Protein AF-B2NJ24-F1 (afdb_monomer_lite)

Radius of gyration: 25.08 Å; chains: 1; bounding box: 41×33×82 Å

Organism: Vibrio cholerae (NCBI:txid666)

Structure (mmCIF, N/CA/C/O backbone):
data_AF-B2NJ24-F1
#
_entry.id   AF-B2NJ24-F1
#
loop_
_atom_site.group_PDB
_atom_site.id
_atom_site.type_symbol
_atom_site.label_atom_id
_atom_site.label_alt_id
_atom_site.label_comp_id
_atom_site.label_asym_id
_atom_site.label_entity_id
_atom_site.label_seq_id
_atom_site.pdbx_PDB_ins_code
_atom_site.Cartn_x
_atom_site.Cartn_y
_atom_site.Cartn_z
_atom_site.occupancy
_atom_site.B_iso_or_equiv
_atom_site.auth_seq_id
_atom_site.auth_comp_id
_atom_site.auth_asym_id
_atom_site.auth_atom_id
_atom_site.pdbx_PDB_model_num
ATOM 1 N N . MET A 1 1 ? -15.319 -3.146 35.814 1.00 58.72 1 MET A N 1
ATOM 2 C CA . MET A 1 1 ? -15.570 -3.003 34.361 1.00 58.72 1 MET A CA 1
ATOM 3 C C . MET A 1 1 ? -16.463 -4.155 33.907 1.00 58.72 1 MET A C 1
ATOM 5 O O . MET A 1 1 ? -16.141 -5.295 34.210 1.00 58.72 1 MET A O 1
ATOM 9 N N . SER A 1 2 ? -17.623 -3.885 33.297 1.00 73.00 2 SER A N 1
ATOM 10 C CA . SER A 1 2 ? -18.591 -4.934 32.917 1.00 73.00 2 SER A CA 1
ATOM 11 C C . SER A 1 2 ? -18.135 -5.676 31.657 1.00 73.00 2 SER A C 1
ATOM 13 O O . SER A 1 2 ? -17.610 -5.042 30.742 1.00 73.00 2 SER A O 1
ATOM 15 N N . LYS A 1 3 ? -18.379 -6.994 31.565 1.00 78.62 3 LYS A N 1
ATOM 16 C CA . LYS A 1 3 ? -18.054 -7.816 30.377 1.00 78.62 3 LYS A CA 1
ATOM 17 C C . LYS A 1 3 ? -18.593 -7.192 29.080 1.00 78.62 3 LYS A C 1
ATOM 19 O O . LYS A 1 3 ? -17.907 -7.205 28.068 1.00 78.62 3 LYS A O 1
ATOM 24 N N . LYS A 1 4 ? -19.761 -6.540 29.150 1.00 79.12 4 LYS A N 1
ATOM 25 C CA . LYS A 1 4 ? -20.390 -5.825 28.027 1.00 79.12 4 LYS A CA 1
ATOM 26 C C . LYS A 1 4 ? -19.565 -4.625 27.529 1.00 79.12 4 LYS A C 1
ATOM 28 O O . LYS A 1 4 ? -19.488 -4.409 26.326 1.00 79.12 4 LYS A O 1
ATOM 33 N N . SER A 1 5 ? -18.907 -3.882 28.427 1.00 78.62 5 SER A N 1
ATOM 34 C CA . SER A 1 5 ? -18.016 -2.770 28.044 1.00 78.62 5 SER A CA 1
ATOM 35 C C . SER A 1 5 ? -16.750 -3.258 27.345 1.00 78.62 5 SER A C 1
ATOM 37 O O . SER A 1 5 ? -16.277 -2.595 26.431 1.00 78.62 5 SER A O 1
ATOM 39 N N . ILE A 1 6 ? -16.213 -4.413 27.748 1.00 85.06 6 ILE A N 1
ATOM 40 C CA . ILE A 1 6 ? -15.018 -4.995 27.117 1.00 85.06 6 ILE A CA 1
ATOM 41 C C . ILE A 1 6 ? -15.345 -5.433 25.687 1.00 85.06 6 ILE A C 1
ATOM 43 O O . ILE A 1 6 ? -14.605 -5.113 24.762 1.00 85.06 6 ILE A O 1
ATOM 47 N N . THR A 1 7 ? -16.482 -6.105 25.486 1.00 85.88 7 THR A N 1
ATOM 48 C CA . THR A 1 7 ? -16.923 -6.525 24.149 1.00 85.88 7 THR A CA 1
ATOM 49 C C . THR A 1 7 ? -17.189 -5.330 23.234 1.00 85.88 7 THR A C 1
ATOM 51 O O . THR A 1 7 ? -16.799 -5.359 22.071 1.00 85.88 7 THR A O 1
ATOM 54 N N . ALA A 1 8 ? -17.794 -4.258 23.756 1.00 86.62 8 ALA A N 1
ATOM 55 C CA . ALA A 1 8 ? -18.012 -3.030 22.993 1.00 86.62 8 ALA A CA 1
ATOM 56 C C . ALA A 1 8 ? -16.690 -2.365 22.568 1.00 86.62 8 ALA A C 1
ATOM 58 O O . ALA A 1 8 ? -16.545 -1.988 21.409 1.00 86.6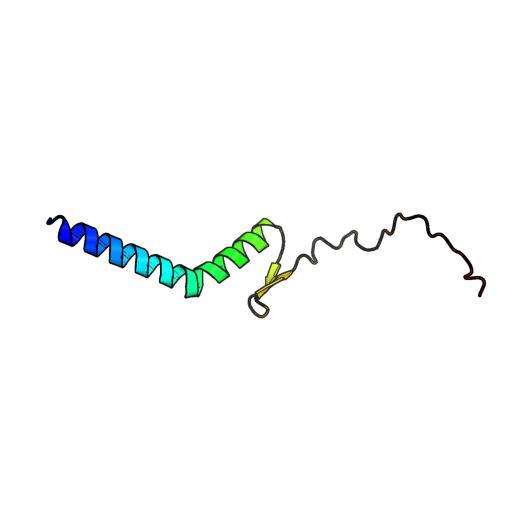2 8 ALA A O 1
ATOM 59 N N . LEU A 1 9 ? -15.706 -2.277 23.470 1.00 89.81 9 LEU A N 1
ATOM 60 C CA . LEU A 1 9 ? -14.381 -1.722 23.164 1.00 89.81 9 LEU A CA 1
ATOM 61 C C . LEU A 1 9 ? -13.637 -2.542 22.104 1.00 89.81 9 LEU A C 1
ATOM 63 O O . LEU A 1 9 ? -13.073 -1.967 21.177 1.00 89.81 9 LEU A O 1
ATOM 67 N N . LEU A 1 10 ? -13.678 -3.873 22.203 1.00 90.06 10 LEU A N 1
ATOM 68 C CA . LEU A 1 10 ? -13.085 -4.758 21.196 1.00 90.06 10 LEU A CA 1
ATOM 69 C C . LEU A 1 10 ? -13.768 -4.607 19.833 1.00 90.06 10 LEU A C 1
ATOM 71 O O . LEU A 1 10 ? -13.086 -4.539 18.814 1.00 90.06 10 LEU A O 1
ATOM 75 N N . GLY A 1 11 ? -15.100 -4.506 19.812 1.00 90.12 11 GLY A N 1
ATOM 76 C CA . GLY A 1 11 ? -15.860 -4.294 18.580 1.00 90.12 11 GLY A CA 1
ATOM 77 C C . GLY A 1 11 ? -15.490 -2.980 17.891 1.00 90.12 11 GLY A C 1
ATOM 78 O O . GLY A 1 11 ? -15.185 -2.972 16.701 1.00 90.12 11 GLY A O 1
ATOM 79 N N . VAL A 1 12 ? -15.439 -1.878 18.644 1.00 91.88 12 VAL A N 1
ATOM 80 C CA . VAL A 1 12 ? -15.024 -0.570 18.111 1.00 91.88 12 VAL A CA 1
ATOM 81 C C . VAL A 1 12 ? -13.571 -0.602 17.635 1.00 91.88 12 VAL A C 1
ATOM 83 O O . VAL A 1 12 ? -13.272 -0.075 16.563 1.00 91.88 12 VAL A O 1
ATOM 86 N N . GLY A 1 13 ? -12.678 -1.255 18.383 1.00 91.56 13 GLY A N 1
ATOM 87 C CA . GLY A 1 13 ? -11.276 -1.429 18.000 1.00 91.56 13 GLY A CA 1
ATOM 88 C C . GLY A 1 13 ? -11.113 -2.168 16.670 1.00 91.56 13 GLY A C 1
ATOM 89 O O . GLY A 1 13 ? -10.400 -1.708 15.785 1.00 91.56 13 GLY A O 1
ATOM 90 N N . LEU A 1 14 ? -11.831 -3.275 16.476 1.00 91.25 14 LEU A N 1
ATOM 91 C CA . LEU A 1 14 ? -11.764 -4.044 15.229 1.00 91.25 14 LEU A CA 1
ATOM 92 C C . LEU A 1 14 ? -12.315 -3.262 14.031 1.00 91.25 14 LEU A C 1
ATOM 94 O O . LEU A 1 14 ? -11.709 -3.271 12.959 1.00 91.25 14 LEU A O 1
ATOM 98 N N . VAL A 1 15 ? -13.428 -2.547 14.211 1.00 92.19 15 VAL A N 1
ATOM 99 C CA . VAL A 1 15 ? -14.016 -1.716 13.147 1.00 92.19 15 VAL A CA 1
ATOM 100 C C . VAL A 1 15 ? -13.072 -0.579 12.754 1.00 92.19 15 VAL A C 1
ATOM 102 O O . VAL A 1 15 ? -12.864 -0.333 11.568 1.00 92.19 15 VAL A O 1
ATOM 105 N N . SER A 1 16 ? -12.459 0.089 13.732 1.00 88.00 16 SER A N 1
ATOM 106 C CA . SER A 1 16 ? -11.517 1.183 13.466 1.00 88.00 16 SER A CA 1
ATOM 107 C C . SER A 1 16 ? -10.248 0.703 12.755 1.00 88.00 16 SER A C 1
ATOM 109 O O . SER A 1 16 ? -9.826 1.344 11.794 1.00 88.00 16 SER A O 1
ATOM 111 N N . ILE A 1 17 ? -9.698 -0.460 13.125 1.00 89.44 17 ILE A N 1
ATOM 112 C CA . ILE A 1 17 ? -8.574 -1.083 12.401 1.00 89.44 17 ILE A CA 1
ATOM 113 C C . ILE A 1 17 ? -8.965 -1.411 10.952 1.00 89.44 17 ILE A C 1
ATOM 115 O O . ILE A 1 17 ? -8.209 -1.115 10.026 1.00 89.44 17 ILE A O 1
ATOM 119 N N . GLY A 1 18 ? -10.157 -1.978 10.737 1.00 87.88 18 GLY A N 1
ATO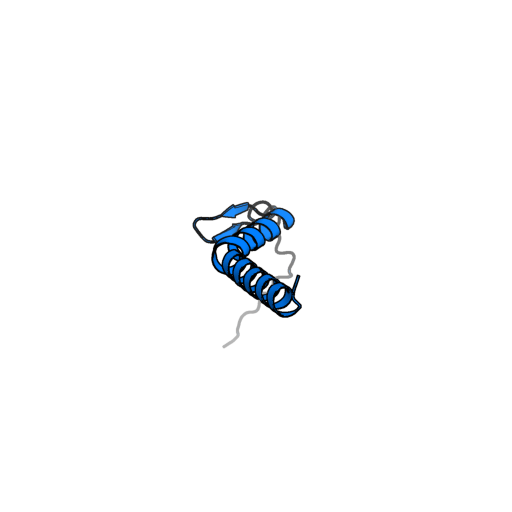M 120 C CA . GLY A 1 18 ? -10.652 -2.293 9.396 1.00 87.88 18 GLY A CA 1
ATOM 121 C C . GLY A 1 18 ? -10.784 -1.058 8.500 1.00 87.88 18 GLY A C 1
ATOM 122 O O . GLY A 1 18 ? -10.390 -1.097 7.334 1.00 87.88 18 GLY A O 1
ATOM 123 N N . LEU A 1 19 ? -11.276 0.059 9.044 1.00 88.31 19 LEU A N 1
ATOM 124 C CA . LEU A 1 19 ? -11.369 1.325 8.311 1.00 88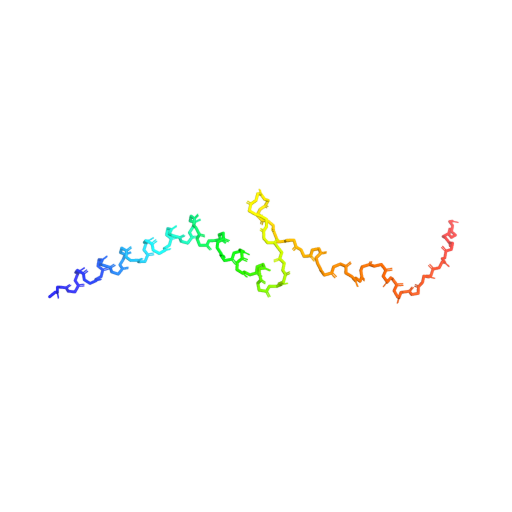.31 19 LEU A CA 1
ATOM 125 C C . LEU A 1 19 ? -9.982 1.881 7.968 1.00 88.31 19 LEU A C 1
ATOM 127 O O . LEU A 1 19 ? -9.740 2.248 6.819 1.00 88.31 19 LEU A O 1
ATOM 131 N N . LEU A 1 20 ? -9.048 1.885 8.923 1.00 86.19 20 LEU A N 1
ATOM 132 C CA . LEU A 1 20 ? -7.671 2.331 8.678 1.00 86.19 20 LEU A CA 1
ATOM 133 C C . LEU A 1 20 ? -6.995 1.512 7.570 1.00 86.19 20 LEU A C 1
ATOM 135 O O . LEU A 1 20 ? -6.302 2.077 6.721 1.00 86.19 20 LEU A O 1
ATOM 139 N N . TYR A 1 21 ? -7.245 0.201 7.523 1.00 84.38 21 TYR A N 1
ATOM 140 C CA . TYR A 1 21 ? -6.733 -0.663 6.463 1.00 84.38 21 TYR A CA 1
ATOM 141 C C . TYR A 1 21 ? -7.263 -0.280 5.071 1.00 84.38 21 TYR A C 1
ATOM 143 O O . TYR A 1 21 ? -6.484 -0.220 4.120 1.00 84.38 21 TYR A O 1
ATOM 151 N N . GLN A 1 22 ? -8.562 0.012 4.949 1.00 83.12 22 GLN A N 1
ATOM 152 C CA . GLN A 1 22 ? -9.191 0.356 3.667 1.00 83.12 22 GLN A CA 1
ATOM 153 C C . GLN A 1 22 ? -8.717 1.703 3.111 1.00 83.12 22 GLN A C 1
ATOM 155 O O . GLN A 1 22 ? -8.479 1.812 1.912 1.00 83.12 22 GLN A O 1
ATOM 160 N N . PHE A 1 23 ? -8.567 2.716 3.969 1.00 80.44 23 PHE A N 1
ATOM 161 C CA . PHE A 1 23 ? -8.231 4.073 3.524 1.00 80.44 23 PHE A CA 1
ATOM 162 C C . PHE A 1 23 ? -6.731 4.334 3.384 1.00 80.44 23 PHE A C 1
ATOM 164 O O . PHE A 1 23 ? -6.339 5.136 2.544 1.00 80.44 23 PHE A O 1
ATOM 171 N N . TRP A 1 24 ? -5.898 3.701 4.212 1.00 77.81 24 TRP A N 1
ATOM 172 C CA . TRP A 1 24 ? -4.460 3.996 4.278 1.00 77.81 24 TRP A CA 1
ATOM 173 C C . TRP A 1 24 ? -3.587 2.744 4.275 1.00 77.81 24 TRP A C 1
ATOM 175 O O . TRP A 1 24 ? -2.521 2.735 3.663 1.00 77.81 24 TRP A O 1
ATOM 185 N N . GLY A 1 25 ? -4.031 1.670 4.932 1.00 78.38 25 GLY A N 1
ATOM 186 C CA . GLY A 1 25 ? -3.221 0.461 5.083 1.00 78.38 25 GLY A CA 1
ATOM 187 C C . GLY A 1 25 ? -2.907 -0.235 3.760 1.00 78.38 25 GLY A C 1
ATOM 188 O O . GLY A 1 25 ? -1.793 -0.715 3.588 1.00 78.38 25 GLY A O 1
ATOM 189 N N . ARG A 1 26 ? -3.844 -0.259 2.804 1.00 78.62 26 ARG A N 1
ATOM 190 C CA . ARG A 1 26 ? -3.606 -0.870 1.484 1.00 78.62 26 ARG A CA 1
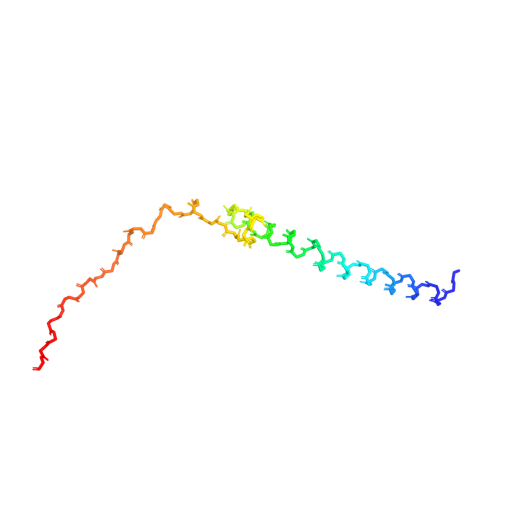ATOM 191 C C . ARG A 1 26 ? -2.469 -0.196 0.720 1.00 78.62 26 ARG A C 1
ATOM 193 O O . ARG A 1 26 ? -1.604 -0.895 0.204 1.00 78.62 26 ARG A O 1
ATOM 200 N N . GLU A 1 27 ? -2.465 1.133 0.695 1.00 78.69 27 GLU A N 1
ATOM 201 C CA . GLU A 1 27 ? -1.420 1.925 0.040 1.00 78.69 27 GLU A CA 1
ATOM 202 C C . GLU A 1 27 ? -0.075 1.743 0.752 1.00 78.69 27 GLU A C 1
ATOM 204 O O . GLU A 1 27 ? 0.943 1.490 0.116 1.00 78.69 27 GLU A O 1
ATOM 209 N N . PHE A 1 28 ? -0.082 1.788 2.087 1.00 80.19 28 PHE A N 1
ATOM 210 C CA . PHE A 1 28 ? 1.122 1.599 2.891 1.00 80.19 28 PHE A CA 1
ATOM 211 C C . PHE A 1 28 ? 1.755 0.218 2.672 1.00 80.19 28 PHE A C 1
ATOM 213 O O . PHE A 1 28 ? 2.960 0.123 2.482 1.00 80.19 28 PHE A O 1
ATOM 220 N N . ILE A 1 29 ? 0.951 -0.849 2.632 1.00 82.31 29 ILE A N 1
ATOM 221 C CA . ILE A 1 29 ? 1.439 -2.218 2.394 1.00 82.31 29 ILE A CA 1
ATOM 222 C C . ILE A 1 29 ? 1.948 -2.388 0.961 1.00 82.31 29 ILE A C 1
ATOM 224 O O . ILE A 1 29 ? 2.928 -3.095 0.742 1.00 82.31 29 ILE A O 1
ATOM 228 N N . ALA A 1 30 ? 1.289 -1.771 -0.022 1.00 81.25 30 ALA A N 1
ATOM 229 C CA . ALA A 1 30 ? 1.762 -1.798 -1.403 1.00 81.25 30 ALA A CA 1
ATOM 230 C C . ALA A 1 30 ? 3.116 -1.084 -1.539 1.00 81.25 30 ALA A C 1
ATOM 232 O O . ALA A 1 30 ? 4.016 -1.600 -2.199 1.00 81.25 30 ALA A O 1
ATOM 233 N N . GLN A 1 31 ? 3.275 0.055 -0.859 1.00 81.81 31 GLN A N 1
ATOM 234 C CA . GLN A 1 31 ? 4.529 0.795 -0.802 1.00 81.81 31 GLN A CA 1
ATOM 235 C C . GLN A 1 31 ? 5.642 -0.006 -0.109 1.00 81.81 31 GLN A C 1
ATOM 237 O O . GLN A 1 31 ? 6.742 -0.095 -0.645 1.00 81.81 31 GLN A O 1
ATOM 242 N N . ASP A 1 32 ? 5.351 -0.600 1.047 1.00 83.00 32 ASP A N 1
ATOM 243 C CA . ASP A 1 32 ? 6.288 -1.407 1.838 1.00 83.00 32 ASP A CA 1
ATOM 244 C C . ASP A 1 32 ? 6.788 -2.625 1.050 1.00 83.00 32 ASP A C 1
ATOM 246 O O . ASP A 1 32 ? 7.987 -2.794 0.861 1.00 83.00 32 ASP A O 1
ATOM 250 N N . ARG A 1 33 ? 5.873 -3.394 0.444 1.00 79.31 33 ARG A N 1
ATOM 251 C CA . ARG A 1 33 ? 6.236 -4.536 -0.414 1.00 79.31 33 ARG A CA 1
ATOM 252 C C . ARG A 1 33 ? 7.064 -4.138 -1.628 1.00 79.31 33 ARG A C 1
ATOM 254 O O . ARG A 1 33 ? 7.905 -4.914 -2.067 1.00 79.31 33 ARG A O 1
ATOM 261 N N . CYS A 1 34 ? 6.789 -2.968 -2.195 1.00 82.75 34 CYS A N 1
ATOM 262 C CA . CYS A 1 34 ? 7.549 -2.458 -3.325 1.00 82.75 34 CYS A CA 1
ATOM 263 C C . CYS A 1 34 ? 8.986 -2.107 -2.919 1.00 82.75 34 CYS A C 1
ATOM 265 O O . CYS A 1 34 ? 9.929 -2.516 -3.591 1.00 82.75 34 CYS A O 1
ATOM 267 N N . LEU A 1 35 ? 9.143 -1.407 -1.791 1.00 81.00 35 LEU A N 1
ATOM 268 C CA . LEU A 1 35 ? 10.444 -1.053 -1.222 1.00 81.00 35 LEU A CA 1
ATOM 269 C C . LEU A 1 35 ? 11.249 -2.296 -0.815 1.00 81.00 35 LEU A C 1
ATOM 271 O O . LEU A 1 35 ? 12.439 -2.364 -1.110 1.00 81.00 35 LEU A O 1
ATOM 275 N N . ASP A 1 36 ? 10.603 -3.291 -0.201 1.00 79.56 36 ASP A N 1
ATOM 276 C CA . ASP A 1 36 ? 11.229 -4.569 0.172 1.00 79.56 36 ASP A CA 1
ATOM 277 C C . ASP A 1 36 ? 11.738 -5.351 -1.044 1.00 79.56 36 ASP A C 1
ATOM 279 O O . ASP A 1 36 ? 12.753 -6.042 -0.969 1.00 79.56 36 ASP A O 1
ATOM 283 N N . ALA A 1 37 ? 11.048 -5.233 -2.177 1.00 76.81 37 ALA A N 1
ATOM 284 C CA . ALA A 1 37 ? 11.436 -5.859 -3.434 1.00 76.81 37 ALA A CA 1
ATOM 285 C C . ALA A 1 37 ? 12.442 -5.019 -4.248 1.00 76.81 37 ALA A C 1
ATOM 287 O O . ALA A 1 37 ? 12.690 -5.333 -5.407 1.00 76.81 37 ALA A O 1
ATOM 288 N N . GLY A 1 38 ? 13.005 -3.952 -3.665 1.00 71.12 38 GLY A N 1
ATOM 289 C CA . GLY A 1 38 ? 14.004 -3.095 -4.313 1.00 71.12 38 GLY A CA 1
ATOM 290 C C . GLY A 1 38 ? 13.441 -2.129 -5.360 1.00 71.12 38 GLY A C 1
ATOM 291 O O . GLY A 1 38 ? 14.210 -1.453 -6.041 1.00 71.12 38 GLY A O 1
ATOM 292 N N . GLY A 1 39 ? 12.115 -2.042 -5.485 1.00 77.69 39 GLY A N 1
ATOM 293 C CA . GLY A 1 39 ? 11.436 -1.160 -6.426 1.00 77.69 39 GLY A CA 1
ATOM 294 C C . GLY A 1 39 ? 11.168 0.241 -5.869 1.00 77.69 39 GLY A C 1
ATOM 295 O O . GLY A 1 39 ? 11.211 0.502 -4.663 1.00 77.69 39 GLY A O 1
ATOM 296 N N . ALA A 1 40 ? 10.839 1.166 -6.767 1.00 79.19 40 ALA A N 1
ATOM 297 C CA . ALA A 1 40 ? 10.385 2.508 -6.431 1.00 79.19 40 ALA A CA 1
ATOM 298 C C . ALA A 1 40 ? 8.854 2.583 -6.517 1.00 79.19 40 ALA A C 1
ATOM 300 O O . ALA A 1 40 ? 8.254 2.423 -7.581 1.00 79.19 40 ALA A O 1
ATOM 301 N N . TYR A 1 41 ? 8.199 2.848 -5.385 1.00 78.94 41 TYR A N 1
ATOM 302 C CA . TYR A 1 41 ? 6.742 2.947 -5.350 1.00 78.94 41 TYR A CA 1
ATOM 303 C C . TYR A 1 41 ? 6.249 4.292 -5.897 1.00 78.94 41 TYR A C 1
ATOM 305 O O . TYR A 1 41 ? 6.517 5.350 -5.318 1.00 78.94 41 TYR A O 1
ATOM 313 N N . GLN A 1 42 ? 5.474 4.258 -6.982 1.00 79.38 42 GLN A N 1
ATOM 314 C CA . GLN A 1 42 ? 4.872 5.444 -7.585 1.00 79.38 42 GLN A CA 1
ATOM 315 C C . GLN A 1 42 ? 3.434 5.639 -7.091 1.00 79.38 42 GLN A C 1
ATOM 317 O O . GLN A 1 42 ? 2.497 4.995 -7.559 1.00 79.38 42 GLN A O 1
ATOM 322 N N . LYS A 1 43 ? 3.237 6.604 -6.185 1.00 73.50 43 LYS A N 1
ATOM 323 C CA . LYS A 1 43 ? 1.912 6.937 -5.620 1.00 73.50 43 LYS A CA 1
ATOM 324 C C . LYS A 1 43 ? 0.890 7.413 -6.662 1.00 73.50 43 LYS A C 1
ATOM 326 O O . LYS A 1 43 ? -0.306 7.263 -6.457 1.00 73.50 43 LYS A O 1
ATOM 331 N N . ALA A 1 44 ? 1.344 8.010 -7.768 1.00 72.19 44 ALA A N 1
ATOM 332 C CA . ALA A 1 44 ? 0.458 8.544 -8.807 1.00 72.19 44 ALA A CA 1
ATOM 333 C C . ALA A 1 44 ? -0.231 7.440 -9.627 1.00 72.19 44 ALA A C 1
ATOM 335 O O . ALA A 1 44 ? -1.376 7.598 -10.041 1.00 72.19 44 ALA A O 1
ATOM 336 N N . THR A 1 45 ? 0.463 6.326 -9.846 1.00 70.06 45 THR A N 1
ATOM 337 C CA . THR A 1 45 ? 0.001 5.179 -10.640 1.00 70.06 45 THR A CA 1
ATOM 338 C C . THR A 1 45 ? -0.337 3.965 -9.775 1.00 70.06 45 THR A C 1
ATOM 340 O O . THR A 1 45 ? -0.811 2.964 -10.305 1.00 70.06 45 THR A O 1
ATOM 343 N N . GLN A 1 46 ? -0.093 4.042 -8.459 1.00 72.06 46 GLN A N 1
ATOM 344 C CA . GLN A 1 46 ? -0.174 2.920 -7.514 1.00 72.06 46 GLN A CA 1
ATOM 345 C C . GLN A 1 46 ? 0.614 1.689 -7.989 1.00 72.06 46 G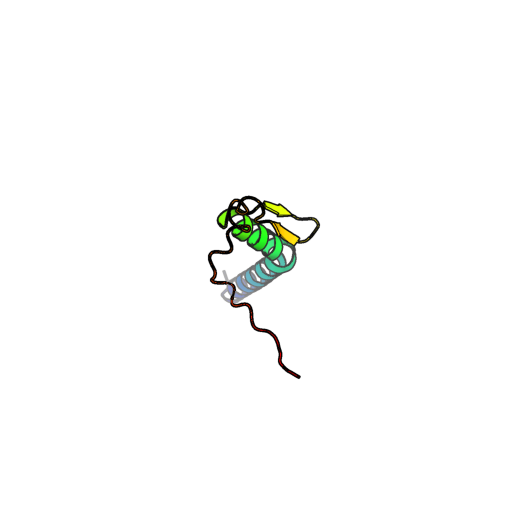LN A C 1
ATOM 347 O O . GLN A 1 46 ? 0.242 0.548 -7.712 1.00 72.06 46 GLN A O 1
ATOM 352 N N . SER A 1 47 ? 1.702 1.916 -8.727 1.00 73.06 47 SER A N 1
ATOM 353 C CA . SER A 1 47 ? 2.533 0.866 -9.309 1.00 73.06 47 SER A CA 1
ATOM 354 C C . SER A 1 47 ? 3.886 0.799 -8.613 1.00 73.06 47 SER A C 1
ATOM 356 O O . SER A 1 47 ? 4.422 1.811 -8.156 1.00 73.06 47 SER A O 1
ATOM 358 N N . CYS A 1 48 ? 4.445 -0.406 -8.551 1.00 78.12 48 CYS A N 1
ATOM 359 C CA . CYS A 1 48 ? 5.834 -0.603 -8.172 1.00 78.12 48 CYS A CA 1
ATOM 360 C C . CYS A 1 48 ? 6.686 -0.650 -9.437 1.00 78.12 48 CYS A C 1
ATOM 362 O O . CYS A 1 48 ? 6.436 -1.486 -10.305 1.00 78.12 48 CYS A O 1
ATOM 364 N N . ASP A 1 49 ? 7.636 0.271 -9.553 1.00 73.38 49 ASP A N 1
ATOM 365 C CA . ASP A 1 49 ? 8.578 0.310 -10.662 1.00 73.38 49 ASP A CA 1
ATOM 366 C C . ASP A 1 49 ? 9.867 -0.413 -10.268 1.00 73.38 49 ASP A C 1
ATOM 368 O O . ASP A 1 49 ? 10.537 -0.029 -9.310 1.00 73.38 49 ASP A O 1
ATOM 372 N N . HIS A 1 50 ? 10.188 -1.475 -10.999 1.00 64.56 50 HIS A N 1
ATOM 373 C CA . HIS A 1 50 ? 11.386 -2.289 -10.798 1.00 64.56 50 HIS A CA 1
ATOM 374 C C . HIS A 1 50 ? 12.475 -1.959 -11.823 1.00 64.56 50 HIS A C 1
ATOM 376 O O . HIS A 1 50 ? 13.403 -2.737 -11.991 1.00 64.56 50 HIS A O 1
ATOM 382 N N . SER A 1 51 ? 12.412 -0.810 -12.505 1.00 59.34 51 SER A N 1
ATOM 383 C CA . SER A 1 51 ? 13.345 -0.468 -13.592 1.00 59.34 51 SER A CA 1
ATOM 384 C C . SER A 1 51 ? 14.820 -0.336 -13.164 1.00 59.34 51 SER A C 1
ATOM 386 O O . SER A 1 51 ? 15.678 -0.042 -13.993 1.00 59.34 51 SER A O 1
ATOM 388 N N . MET A 1 52 ? 15.138 -0.495 -11.875 1.00 52.47 52 MET A N 1
ATOM 389 C CA . MET A 1 52 ? 16.511 -0.628 -11.371 1.00 52.47 52 MET A CA 1
ATOM 390 C C . MET A 1 52 ? 17.047 -2.071 -11.467 1.00 52.47 52 MET A C 1
ATOM 392 O O . MET A 1 52 ? 18.256 -2.259 -11.356 1.00 52.47 52 MET A O 1
ATOM 396 N N . ASP A 1 53 ? 16.186 -3.062 -11.736 1.00 51.41 53 ASP A N 1
ATOM 397 C CA . ASP A 1 53 ? 16.552 -4.453 -12.051 1.00 51.41 53 ASP A CA 1
ATOM 398 C C . ASP A 1 53 ? 16.828 -4.673 -13.555 1.00 51.41 53 ASP A C 1
ATOM 400 O O . ASP A 1 53 ? 17.330 -5.728 -13.949 1.00 51.41 53 ASP A O 1
ATOM 404 N N . ASP A 1 54 ? 16.579 -3.672 -14.410 1.00 48.34 54 ASP A N 1
ATOM 405 C CA . ASP A 1 54 ? 16.769 -3.741 -15.869 1.00 48.34 54 ASP A CA 1
ATOM 406 C C . ASP A 1 54 ? 18.239 -3.595 -16.312 1.00 48.34 54 ASP A C 1
ATOM 408 O O . ASP A 1 54 ? 18.558 -2.976 -17.326 1.00 48.34 54 ASP A O 1
ATOM 412 N N . ILE A 1 55 ? 19.160 -4.239 -15.593 1.00 52.78 55 ILE A N 1
ATOM 413 C CA . ILE A 1 55 ? 20.490 -4.562 -16.126 1.00 52.78 55 ILE A CA 1
ATOM 414 C C . ILE A 1 55 ? 20.540 -6.027 -16.590 1.00 52.78 55 ILE A C 1
ATOM 416 O O . ILE A 1 55 ? 21.545 -6.690 -16.365 1.00 52.78 55 ILE A O 1
ATOM 420 N N . ALA A 1 56 ? 19.484 -6.577 -17.209 1.00 52.25 56 ALA A N 1
ATOM 421 C CA . ALA A 1 56 ? 19.593 -7.881 -17.891 1.00 52.25 56 ALA A CA 1
ATOM 422 C C . ALA A 1 56 ? 18.487 -8.254 -18.907 1.00 52.25 56 ALA A C 1
ATOM 424 O O . ALA A 1 56 ? 18.430 -9.420 -19.289 1.00 52.25 56 ALA A O 1
ATOM 425 N N . TYR A 1 57 ? 17.619 -7.355 -19.388 1.00 48.91 57 TYR A N 1
ATOM 426 C CA . TYR A 1 57 ? 16.532 -7.783 -20.298 1.00 48.91 57 TYR A CA 1
ATOM 427 C C . TYR A 1 57 ? 16.890 -7.894 -21.795 1.00 48.91 57 TYR A C 1
ATOM 429 O O . TYR A 1 57 ? 16.037 -8.293 -22.582 1.00 48.91 57 TYR A O 1
ATOM 437 N N . ASP A 1 58 ? 18.147 -7.653 -22.188 1.00 53.28 58 ASP A N 1
ATOM 438 C CA . ASP A 1 58 ? 18.592 -7.773 -23.592 1.00 53.28 58 ASP A CA 1
ATOM 439 C C . ASP A 1 58 ? 19.366 -9.066 -23.926 1.00 53.28 58 ASP A C 1
ATOM 441 O O . ASP A 1 58 ? 19.747 -9.284 -25.077 1.00 53.28 58 ASP A O 1
ATOM 445 N N . ALA A 1 59 ? 19.597 -9.968 -22.968 1.00 55.53 59 ALA A N 1
ATOM 446 C CA . ALA A 1 59 ? 20.314 -11.218 -23.239 1.00 55.53 59 ALA A CA 1
ATOM 447 C C . ALA A 1 59 ? 19.343 -12.361 -23.576 1.00 55.53 59 ALA A C 1
ATOM 449 O O . ALA A 1 59 ? 19.069 -13.239 -22.760 1.00 55.53 59 ALA A O 1
ATOM 450 N N . PHE A 1 60 ? 18.820 -12.366 -24.802 1.00 58.34 60 PHE A N 1
ATOM 451 C CA . PHE A 1 60 ? 18.187 -13.561 -25.365 1.00 58.34 60 PHE A CA 1
ATOM 452 C C . PHE A 1 60 ? 19.267 -14.651 -25.563 1.00 58.34 60 PHE A C 1
ATOM 454 O O . PHE A 1 60 ? 19.982 -14.641 -26.561 1.00 58.34 60 PHE A O 1
ATOM 461 N N . ASP A 1 61 ? 19.403 -15.589 -24.618 1.00 61.03 61 ASP A N 1
ATOM 462 C CA . ASP A 1 61 ? 20.311 -16.760 -24.685 1.00 61.03 61 ASP A CA 1
ATOM 463 C C . ASP A 1 61 ? 19.585 -18.009 -25.232 1.00 61.03 61 ASP A C 1
ATOM 465 O O . ASP A 1 61 ? 19.625 -19.107 -24.679 1.00 61.03 61 ASP A O 1
ATOM 469 N N . GLY A 1 62 ? 18.788 -17.818 -26.286 1.00 66.19 62 GLY A N 1
ATOM 470 C CA . GLY A 1 62 ? 17.966 -18.866 -26.892 1.00 66.19 62 GLY A CA 1
ATOM 471 C C . GLY A 1 62 ? 18.420 -19.198 -28.309 1.00 66.19 62 GLY A C 1
ATOM 472 O O . GLY A 1 62 ? 18.746 -18.307 -29.090 1.00 66.19 62 GLY A O 1
ATOM 473 N N . VAL A 1 63 ? 18.396 -20.481 -28.682 1.00 68.25 63 VAL A N 1
ATOM 474 C CA . VAL A 1 63 ? 18.652 -20.903 -30.069 1.00 68.25 63 VAL A CA 1
ATOM 475 C C . VAL A 1 63 ? 17.500 -20.437 -30.962 1.00 68.25 63 VAL A C 1
ATOM 477 O O . VAL A 1 63 ? 16.360 -20.871 -30.792 1.00 68.25 63 VAL A O 1
ATOM 480 N N . ILE A 1 64 ? 17.797 -19.573 -31.936 1.00 71.44 64 ILE A N 1
ATOM 481 C CA . ILE A 1 64 ? 16.835 -19.150 -32.959 1.00 71.44 64 ILE A CA 1
ATOM 482 C C . ILE A 1 64 ? 16.769 -20.225 -34.047 1.00 71.44 64 ILE A C 1
ATOM 484 O O . ILE A 1 64 ? 17.707 -20.404 -34.824 1.00 71.44 64 ILE A O 1
ATOM 488 N N . TYR A 1 65 ? 15.645 -20.937 -34.121 1.00 63.62 65 TYR A N 1
ATOM 489 C CA . TYR A 1 65 ? 15.366 -21.861 -35.218 1.00 63.62 65 TYR A CA 1
ATOM 490 C C . TYR A 1 65 ? 14.674 -21.110 -36.359 1.00 63.62 65 TYR A C 1
ATOM 492 O O . TYR A 1 65 ? 13.521 -20.701 -36.238 1.00 63.62 65 TYR A O 1
ATOM 500 N N . HIS A 1 66 ? 15.376 -20.940 -37.480 1.00 66.12 66 HIS A N 1
ATOM 501 C CA . HIS A 1 66 ? 14.786 -20.455 -38.726 1.00 66.12 66 HIS A CA 1
ATOM 502 C C . HIS A 1 66 ? 14.243 -21.641 -39.531 1.00 66.12 66 HIS A C 1
ATOM 504 O O . HIS A 1 66 ? 15.004 -22.514 -39.942 1.00 66.12 66 HIS A O 1
ATOM 510 N N . GLY A 1 67 ? 12.932 -21.661 -39.770 1.00 67.88 67 GLY A N 1
ATOM 511 C CA . GLY A 1 67 ? 12.279 -22.578 -40.702 1.00 67.88 67 GLY A CA 1
ATOM 512 C C . GLY A 1 67 ? 11.436 -21.790 -41.699 1.00 67.88 67 GLY A C 1
ATOM 513 O O . GLY A 1 67 ? 10.762 -20.834 -41.316 1.00 67.88 67 GLY A O 1
ATOM 514 N N . VAL A 1 68 ? 11.496 -22.163 -42.976 1.00 68.25 68 VAL A N 1
ATOM 515 C CA . VAL A 1 68 ? 10.590 -21.640 -44.005 1.00 68.25 68 VAL A CA 1
ATOM 516 C C . VAL A 1 68 ? 9.293 -22.437 -43.907 1.00 68.25 68 VAL A C 1
ATOM 518 O O . VAL A 1 68 ? 9.322 -23.665 -43.878 1.00 68.25 68 VAL A O 1
ATOM 521 N N . VAL A 1 69 ? 8.160 -21.743 -43.803 1.00 62.69 69 V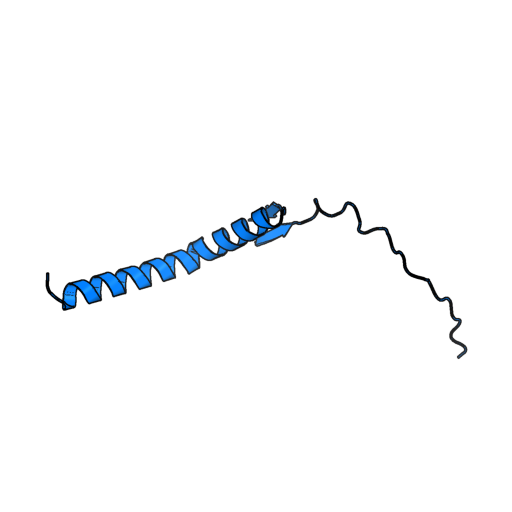AL A N 1
ATOM 522 C CA . VAL A 1 69 ? 6.844 -22.376 -43.910 1.00 62.69 69 VAL A CA 1
ATOM 523 C C . VAL A 1 69 ? 6.628 -22.679 -45.390 1.00 62.69 69 VAL A C 1
ATOM 525 O O . VAL A 1 69 ? 6.283 -21.778 -46.151 1.00 62.69 69 VAL A O 1
ATOM 528 N N . ASP A 1 70 ? 6.891 -23.918 -45.804 1.00 60.47 70 ASP A N 1
ATOM 529 C CA . ASP A 1 70 ? 6.448 -24.401 -47.112 1.00 60.47 70 ASP A CA 1
ATOM 530 C C . ASP A 1 70 ? 4.912 -24.476 -47.090 1.00 60.47 70 ASP A C 1
ATOM 532 O O . ASP A 1 70 ? 4.326 -25.172 -46.256 1.00 60.47 70 ASP A O 1
ATOM 536 N N . GLY A 1 71 ? 4.284 -23.662 -47.943 1.00 53.94 71 GLY A N 1
ATOM 537 C CA . GLY A 1 71 ? 2.831 -23.558 -48.116 1.00 53.94 71 GLY A CA 1
ATOM 538 C C . GLY A 1 71 ? 2.261 -24.561 -49.106 1.00 53.94 71 GLY A C 1
ATOM 539 O O . GLY A 1 71 ? 3.002 -24.990 -50.019 1.00 53.94 71 GLY A O 1
#

Foldseek 3Di:
DDPVVVVVVVVVVVVVVVVCCVPPVVLVVLCVVLVVVVFHQDPVVRDTHPVVPPPDPPDPPDDDDDDDPDD

Secondary structure (DSSP, 8-state):
--HHHHHHHHHHHHHHHHHHIIIIIHHHHHHHHHHHTTPEEETTTTEEE-TTS-SSTT---S---------

Sequence (71 aa):
MSKKSITALLGVGLVSIGLLYQFWGREFIAQDRCLDAGGAYQKATQSCDHSMDDIAYDAFDGVIYHGVVDG

pLDDT: mean 74.33, std 12.1, range [48.34, 92.19]